Protein AF-A0A9E1K6B4-F1 (afdb_monomer_lite)

Structure (mmCIF, N/CA/C/O backbone):
data_AF-A0A9E1K6B4-F1
#
_entry.id   AF-A0A9E1K6B4-F1
#
loop_
_atom_site.group_PDB
_atom_site.id
_atom_site.type_symbol
_atom_site.label_atom_id
_atom_site.label_alt_id
_atom_site.label_comp_id
_atom_site.label_asym_id
_atom_site.label_entity_id
_atom_site.label_seq_id
_atom_site.pdbx_PDB_ins_code
_atom_site.Cartn_x
_atom_site.Cartn_y
_atom_site.Cartn_z
_atom_site.occupancy
_atom_site.B_iso_or_equiv
_atom_site.auth_seq_id
_atom_site.auth_comp_id
_atom_site.auth_asym_id
_atom_site.auth_atom_id
_atom_site.pdbx_PDB_model_num
ATOM 1 N N . GLU A 1 1 ? -9.731 17.601 19.950 1.00 50.69 1 GLU A N 1
ATOM 2 C CA . GLU A 1 1 ? -8.792 18.720 19.709 1.00 50.69 1 GLU A CA 1
ATOM 3 C C . GLU A 1 1 ? -8.435 19.439 21.002 1.00 50.69 1 GLU A C 1
ATOM 5 O O . GLU A 1 1 ? -7.292 19.319 21.423 1.00 50.69 1 GLU A O 1
ATOM 10 N N . LYS A 1 2 ? -9.408 20.046 21.700 1.00 58.41 2 LYS A N 1
ATOM 11 C CA . LYS A 1 2 ? -9.180 20.772 22.965 1.00 58.41 2 LYS A CA 1
ATOM 12 C C . LYS A 1 2 ? -8.441 19.956 24.040 1.00 58.41 2 LYS A C 1
ATOM 14 O O . LYS A 1 2 ? -7.511 20.473 24.641 1.00 58.41 2 LYS A O 1
ATOM 19 N N . ASP A 1 3 ? -8.760 18.674 24.210 1.00 66.44 3 A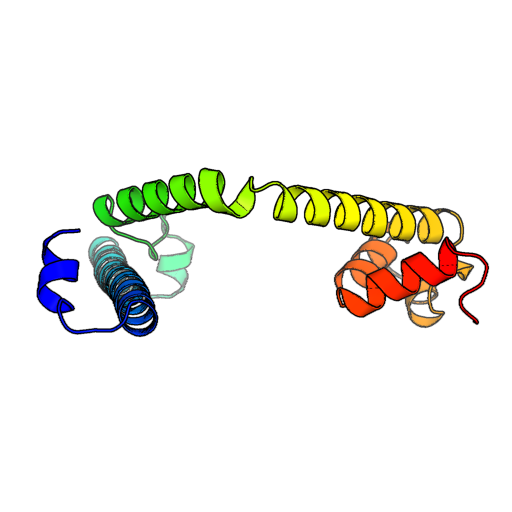SP A N 1
ATOM 20 C CA . ASP A 1 3 ? -8.126 17.849 25.255 1.00 66.44 3 ASP A CA 1
ATOM 21 C C . ASP A 1 3 ? -6.633 17.577 25.017 1.00 66.44 3 ASP A C 1
ATOM 23 O O . ASP A 1 3 ? -5.852 17.539 25.963 1.00 66.44 3 ASP A O 1
ATOM 27 N N . LEU A 1 4 ? -6.209 17.407 23.758 1.00 68.50 4 LEU A N 1
ATOM 28 C CA . LEU A 1 4 ? -4.797 17.173 23.424 1.00 68.50 4 LEU A CA 1
ATOM 29 C C . LEU A 1 4 ? -3.985 18.465 23.504 1.00 68.50 4 LEU A C 1
ATOM 31 O O . LEU A 1 4 ? -2.841 18.445 23.953 1.00 68.50 4 LEU A O 1
ATOM 35 N N . ASP A 1 5 ? -4.592 19.584 23.118 1.00 67.81 5 ASP A N 1
ATOM 36 C CA . ASP A 1 5 ? -3.988 20.905 23.265 1.00 67.81 5 ASP A CA 1
ATOM 37 C C . ASP A 1 5 ? -3.808 21.291 24.731 1.00 67.81 5 ASP A C 1
ATOM 39 O O . ASP A 1 5 ? -2.775 21.855 25.083 1.00 67.81 5 ASP A O 1
ATOM 43 N N . LEU A 1 6 ? -4.761 20.929 25.593 1.00 72.00 6 LEU A N 1
ATOM 44 C CA . LEU A 1 6 ? -4.645 21.102 27.039 1.00 72.00 6 LEU A CA 1
ATOM 45 C C . LEU A 1 6 ? -3.587 20.165 27.636 1.00 72.00 6 LEU A C 1
ATOM 47 O O . LEU A 1 6 ? -2.759 20.606 28.430 1.00 72.00 6 LEU A O 1
ATOM 51 N N . LYS A 1 7 ? -3.558 18.894 27.211 1.00 77.00 7 LYS A N 1
ATOM 52 C CA . LYS A 1 7 ? -2.600 17.885 27.698 1.00 77.00 7 LYS A CA 1
ATOM 53 C C . LYS A 1 7 ? -1.146 18.195 27.322 1.00 77.00 7 LYS A C 1
ATOM 55 O O . LYS A 1 7 ? -0.237 17.818 28.054 1.00 77.00 7 LYS A O 1
ATOM 60 N N . TYR A 1 8 ? -0.921 18.880 26.200 1.00 81.44 8 TYR A N 1
ATOM 61 C CA . TYR A 1 8 ? 0.412 19.181 25.664 1.00 81.44 8 TYR A CA 1
ATOM 62 C C . TYR A 1 8 ? 0.670 20.682 25.483 1.00 81.44 8 TYR A C 1
ATOM 64 O O . TYR A 1 8 ? 1.449 21.077 24.616 1.00 81.44 8 TYR A O 1
ATOM 72 N N . LYS A 1 9 ? 0.028 21.525 26.301 1.00 76.94 9 LYS A N 1
ATOM 73 C CA . LYS A 1 9 ? 0.038 22.990 26.160 1.00 76.94 9 LYS A CA 1
ATOM 74 C C . LYS A 1 9 ? 1.441 23.614 26.167 1.00 76.94 9 LYS A C 1
ATOM 76 O O . LYS A 1 9 ? 1.658 24.606 25.484 1.00 76.94 9 LYS A O 1
ATOM 81 N N . ASN A 1 10 ? 2.382 23.008 26.893 1.00 83.62 10 ASN A N 1
ATOM 82 C CA . ASN A 1 10 ? 3.737 23.536 27.096 1.00 83.62 10 ASN A CA 1
ATOM 83 C C . ASN A 1 10 ? 4.798 22.880 26.194 1.00 83.62 10 ASN A C 1
ATOM 85 O O . ASN A 1 10 ? 5.991 23.067 26.421 1.00 83.62 10 ASN A O 1
ATOM 89 N N . LEU A 1 11 ? 4.397 22.064 25.214 1.00 84.81 11 LEU A N 1
ATOM 90 C CA . LEU A 1 11 ? 5.336 21.435 24.286 1.00 84.81 11 LEU A CA 1
ATOM 91 C C . LEU A 1 11 ? 5.513 22.280 23.026 1.00 84.81 11 LEU A C 1
ATOM 93 O O . LEU A 1 11 ? 4.541 22.788 22.467 1.00 84.81 11 LEU A O 1
ATOM 97 N N . ASP A 1 12 ? 6.750 22.328 22.530 1.00 89.50 12 ASP A N 1
ATOM 98 C CA . ASP A 1 12 ? 7.034 22.798 21.176 1.00 89.50 12 ASP A CA 1
ATOM 99 C C . ASP A 1 12 ? 6.203 22.019 20.136 1.00 89.50 12 ASP A C 1
ATOM 101 O O . ASP A 1 12 ? 5.883 20.835 20.313 1.00 89.50 12 ASP A O 1
ATOM 105 N N . PHE A 1 13 ? 5.881 22.673 19.018 1.00 86.75 13 PHE A N 1
ATOM 106 C CA . PHE A 1 13 ? 5.044 22.135 17.950 1.00 86.75 1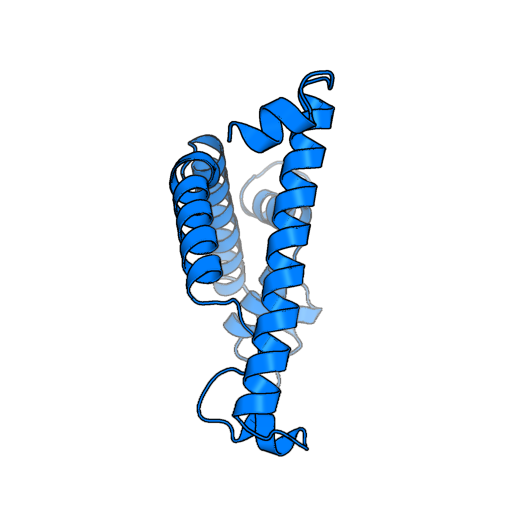3 PHE A CA 1
ATOM 107 C C . PHE A 1 13 ? 5.526 20.768 17.448 1.00 86.75 13 PHE A C 1
ATOM 109 O O . PHE A 1 13 ? 4.709 19.869 17.223 1.00 86.75 13 PHE A O 1
ATOM 116 N N . LYS A 1 14 ? 6.844 20.568 17.309 1.00 90.25 14 LYS A N 1
ATOM 117 C CA . LYS A 1 14 ? 7.403 19.294 16.834 1.00 90.25 14 LYS A CA 1
ATOM 118 C C . LYS A 1 14 ? 7.114 18.161 17.818 1.00 90.25 14 LYS A C 1
ATOM 120 O O . LYS A 1 14 ? 6.651 17.093 17.414 1.00 90.25 14 LYS A O 1
ATOM 125 N N . LEU A 1 15 ? 7.343 18.401 19.108 1.00 89.88 15 LEU A N 1
ATOM 126 C CA . LEU A 1 15 ? 7.061 17.427 20.163 1.00 89.88 15 LEU A CA 1
ATOM 127 C C . LEU A 1 15 ? 5.561 17.165 20.282 1.00 89.88 15 LEU A C 1
ATOM 129 O O . LEU A 1 15 ? 5.146 16.008 20.350 1.00 89.88 15 LEU A O 1
ATOM 133 N N . LYS A 1 16 ? 4.744 18.217 20.214 1.00 89.62 16 LYS A N 1
ATOM 134 C CA . LYS A 1 16 ? 3.284 18.116 20.222 1.00 89.62 16 LYS A CA 1
ATOM 135 C C . LYS A 1 16 ? 2.773 17.247 19.071 1.00 89.62 16 LYS A C 1
ATOM 137 O O . LYS A 1 16 ? 1.981 16.337 19.306 1.00 89.62 16 LYS A O 1
ATOM 142 N N . LYS A 1 17 ? 3.291 17.435 17.851 1.00 90.31 17 LYS A N 1
ATOM 143 C CA . LYS A 1 17 ? 2.987 16.577 16.692 1.00 90.31 17 LYS A CA 1
ATOM 144 C C . LYS A 1 17 ? 3.288 15.107 16.982 1.00 90.31 17 LYS A C 1
ATOM 146 O O . LYS A 1 17 ? 2.440 14.255 16.720 1.00 90.31 17 LYS A O 1
ATOM 151 N N . TYR A 1 18 ? 4.465 14.792 17.525 1.00 92.06 18 TYR A N 1
ATOM 152 C CA . TYR A 1 18 ? 4.811 13.405 17.850 1.00 92.06 18 TYR A CA 1
ATOM 153 C C . TYR A 1 18 ? 3.889 12.804 18.911 1.00 92.06 18 TYR A C 1
ATOM 155 O O . TYR A 1 18 ? 3.475 11.655 18.766 1.00 92.06 18 TYR A O 1
ATOM 163 N N . GLN A 1 19 ? 3.517 13.574 19.936 1.00 91.81 19 GLN A N 1
ATOM 164 C CA . GLN A 1 19 ? 2.581 13.106 20.957 1.00 91.81 19 GLN A CA 1
ATOM 165 C C . GLN A 1 19 ? 1.189 12.827 20.382 1.00 91.81 19 GLN A C 1
ATOM 167 O O . GLN A 1 19 ? 0.594 11.797 20.695 1.00 91.81 19 GLN A O 1
ATOM 172 N N . VAL A 1 20 ? 0.695 13.687 19.487 1.00 91.00 20 VAL A N 1
ATOM 173 C CA . VAL A 1 20 ? -0.585 13.471 18.795 1.00 91.00 20 VAL A CA 1
ATOM 174 C C . VAL A 1 20 ? -0.538 12.200 17.945 1.00 91.00 20 VAL A C 1
ATOM 176 O O . VAL A 1 20 ? -1.424 11.356 18.066 1.00 91.00 20 VAL A O 1
ATOM 179 N N . VAL A 1 21 ? 0.510 12.017 17.134 1.00 92.69 21 VAL A N 1
ATOM 180 C CA . VAL A 1 21 ? 0.675 10.804 16.313 1.00 92.69 21 VAL A CA 1
ATOM 181 C C . VAL A 1 21 ? 0.730 9.555 17.193 1.00 92.69 21 VAL A C 1
ATOM 183 O O . VAL A 1 21 ? 0.034 8.577 16.920 1.00 92.69 21 VAL A O 1
ATOM 186 N N . ARG A 1 22 ? 1.499 9.597 18.287 1.00 93.69 22 ARG A N 1
ATOM 187 C CA . ARG A 1 22 ? 1.603 8.486 19.237 1.00 93.69 22 ARG A CA 1
ATOM 188 C C . ARG A 1 22 ? 0.256 8.154 19.876 1.00 93.69 22 ARG A C 1
ATOM 190 O O . ARG A 1 22 ? -0.081 6.979 19.976 1.00 93.69 22 ARG A O 1
ATOM 197 N N . GLN A 1 23 ? -0.524 9.158 20.277 1.00 92.75 23 GLN A N 1
ATOM 198 C CA . GLN A 1 23 ? -1.851 8.938 20.850 1.00 92.75 23 GLN A CA 1
ATOM 199 C C . GLN A 1 23 ? -2.803 8.295 19.833 1.00 92.75 23 GLN A C 1
ATOM 201 O O . GLN A 1 23 ? -3.469 7.324 20.175 1.00 92.75 23 GLN A O 1
ATOM 206 N N . ILE A 1 24 ? -2.814 8.765 18.581 1.00 94.06 24 ILE A N 1
ATOM 207 C CA . ILE A 1 24 ? -3.639 8.171 17.516 1.00 94.06 24 ILE A CA 1
ATOM 208 C C . ILE A 1 24 ? -3.287 6.690 17.324 1.00 94.06 24 ILE A C 1
ATOM 210 O O . ILE A 1 24 ? -4.179 5.844 17.282 1.00 94.06 24 ILE A O 1
ATOM 214 N N . ILE A 1 25 ? -1.994 6.360 17.248 1.00 96.06 25 ILE A N 1
ATOM 215 C CA . ILE A 1 25 ? -1.530 4.970 17.119 1.00 96.06 25 ILE A CA 1
ATOM 216 C C . ILE A 1 25 ? -1.962 4.139 18.335 1.00 96.06 25 ILE A C 1
ATOM 218 O O . ILE A 1 25 ? -2.495 3.041 18.170 1.00 96.06 25 ILE A O 1
ATOM 222 N N . ASN A 1 26 ? -1.785 4.665 19.550 1.00 96.81 26 ASN A N 1
ATOM 223 C CA . ASN A 1 26 ? -2.182 3.986 20.784 1.00 96.81 26 ASN A CA 1
ATOM 224 C C . ASN A 1 26 ? -3.687 3.693 20.824 1.00 96.81 26 ASN A C 1
ATOM 226 O O . ASN A 1 26 ? -4.082 2.589 21.210 1.00 96.81 26 ASN A O 1
ATOM 230 N N . ASP A 1 27 ? -4.517 4.654 20.420 1.00 95.75 27 ASP A N 1
ATOM 231 C CA . ASP A 1 27 ? -5.972 4.511 20.401 1.00 95.75 27 ASP A CA 1
ATOM 232 C C . ASP A 1 27 ? -6.403 3.460 19.370 1.00 95.75 27 ASP A C 1
ATOM 234 O O . ASP A 1 27 ? -7.208 2.582 19.690 1.00 95.75 27 ASP A O 1
ATOM 238 N N . LEU A 1 28 ? -5.814 3.490 18.166 1.00 97.12 28 LEU A N 1
ATOM 239 C CA . LEU A 1 28 ? -6.057 2.497 17.115 1.00 97.12 28 LEU A CA 1
ATOM 240 C C . LEU A 1 28 ? -5.688 1.083 17.582 1.00 97.12 28 LEU A C 1
ATOM 242 O O . LEU A 1 28 ? -6.512 0.174 17.489 1.00 97.12 28 LEU A O 1
ATOM 246 N N . ILE A 1 29 ? -4.481 0.887 18.122 1.00 97.75 29 ILE A N 1
ATOM 247 C CA . ILE A 1 29 ? -4.012 -0.430 18.585 1.00 97.75 29 ILE A CA 1
ATOM 248 C C . ILE A 1 29 ? -4.871 -0.935 19.750 1.00 97.75 29 ILE A C 1
ATOM 250 O O . ILE A 1 29 ? -5.256 -2.108 19.787 1.00 97.75 29 ILE A O 1
ATOM 254 N N . SER A 1 30 ? -5.198 -0.057 20.700 1.00 97.94 30 SER A N 1
ATOM 255 C CA . SER A 1 30 ? -6.000 -0.418 21.871 1.00 97.94 30 SER A CA 1
ATOM 256 C C . SER A 1 30 ? -7.415 -0.844 21.485 1.00 97.94 30 SER A C 1
ATOM 258 O O . SER A 1 30 ? -7.909 -1.851 22.000 1.00 97.94 30 SER A O 1
ATOM 260 N N . ASP A 1 31 ? -8.064 -0.107 20.581 1.00 98.31 31 ASP A N 1
ATOM 261 C CA . ASP A 1 31 ? -9.389 -0.454 20.063 1.00 98.31 31 ASP A CA 1
ATOM 262 C C . ASP A 1 31 ? -9.359 -1.744 19.239 1.00 98.31 31 ASP A C 1
ATOM 264 O O . ASP A 1 31 ? -10.181 -2.633 19.471 1.00 98.31 31 ASP A O 1
ATOM 268 N N . PHE A 1 32 ? -8.379 -1.886 18.343 1.00 98.19 32 PHE A N 1
ATOM 269 C CA . PHE A 1 32 ? -8.214 -3.075 17.510 1.00 98.19 32 PHE A CA 1
ATOM 270 C C . PHE A 1 32 ? -8.065 -4.338 18.357 1.00 98.19 32 PHE A C 1
ATOM 272 O O . PHE A 1 32 ? -8.769 -5.324 18.133 1.00 98.19 32 PHE A O 1
ATOM 279 N N . ARG A 1 33 ? -7.202 -4.306 19.383 1.00 98.19 33 ARG A N 1
ATOM 280 C CA . ARG A 1 33 ? -7.009 -5.437 20.301 1.00 98.19 33 ARG A CA 1
ATOM 281 C C . ARG A 1 33 ? -8.305 -5.791 21.025 1.00 98.19 33 ARG A C 1
ATOM 283 O O . ARG A 1 33 ? -8.707 -6.953 21.037 1.00 98.19 33 ARG A O 1
ATOM 290 N N . LYS A 1 34 ? -8.966 -4.797 21.629 1.00 98.12 34 LYS A N 1
ATOM 291 C CA . LYS A 1 34 ? -10.212 -5.001 22.387 1.00 98.12 34 LYS A CA 1
ATOM 292 C C . LYS A 1 34 ? -11.320 -5.565 21.499 1.00 98.12 34 LYS A C 1
ATOM 294 O O . LYS A 1 34 ? -11.986 -6.523 21.888 1.00 98.12 34 LYS A O 1
ATOM 299 N N . THR A 1 35 ? -11.496 -5.000 20.310 1.00 98.00 35 THR A N 1
ATOM 300 C CA . THR A 1 35 ? -12.548 -5.412 19.378 1.00 98.00 35 THR A CA 1
ATOM 301 C C . THR A 1 35 ? -12.274 -6.793 18.801 1.00 98.00 35 THR A C 1
ATOM 303 O O . THR A 1 35 ? -13.176 -7.626 18.780 1.00 98.00 35 THR A O 1
ATOM 306 N N . THR A 1 36 ? -11.029 -7.084 18.426 1.00 97.50 36 THR A N 1
ATOM 307 C CA . THR A 1 36 ? -10.642 -8.410 17.927 1.00 97.50 36 THR A CA 1
ATOM 308 C C . THR A 1 36 ? -10.888 -9.491 18.981 1.00 97.50 36 THR A C 1
ATOM 310 O O . THR A 1 36 ? -11.550 -10.486 18.695 1.00 97.50 36 THR A O 1
ATOM 313 N N . LEU A 1 37 ? -10.469 -9.268 20.233 1.00 96.94 37 LEU A N 1
ATOM 314 C CA . LEU A 1 37 ? -10.748 -10.200 21.336 1.00 96.94 37 LEU A CA 1
ATOM 315 C C . LEU A 1 37 ? -12.251 -10.378 21.582 1.00 96.94 37 LEU A C 1
ATOM 317 O O . LEU A 1 37 ? -12.712 -11.495 21.815 1.00 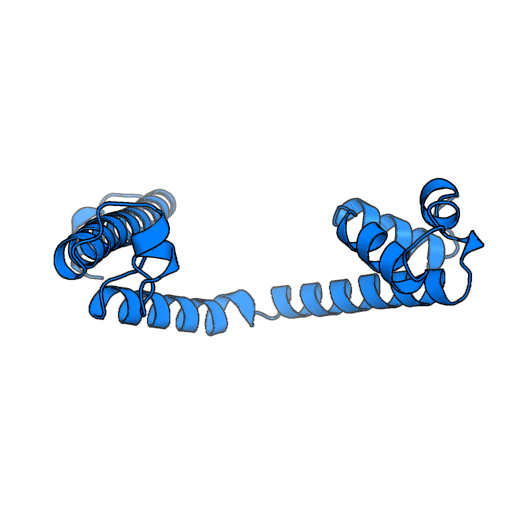96.94 37 LEU A O 1
ATOM 321 N N . LYS A 1 38 ? -13.030 -9.293 21.506 1.00 96.81 38 LYS A N 1
ATOM 322 C CA . LYS A 1 38 ? -14.492 -9.354 21.619 1.00 96.81 38 LYS A CA 1
ATOM 323 C C . LYS A 1 38 ? -15.105 -10.199 20.498 1.00 96.81 38 LYS A C 1
ATOM 325 O O . LYS A 1 38 ? -15.981 -11.012 20.777 1.00 96.81 38 LYS A O 1
ATOM 330 N N . ASN A 1 39 ? -14.644 -10.038 19.259 1.00 96.25 39 ASN A N 1
ATOM 331 C CA . ASN A 1 39 ? -15.144 -10.782 18.103 1.00 96.25 39 ASN A CA 1
ATOM 332 C C . ASN A 1 39 ? -14.849 -12.281 18.203 1.00 96.25 39 ASN A C 1
ATOM 334 O O . ASN A 1 39 ? -15.744 -13.083 17.928 1.00 96.25 39 ASN A O 1
ATOM 338 N N . LEU A 1 40 ? -13.635 -12.638 18.633 1.00 95.88 40 LEU A N 1
ATOM 339 C CA . LEU A 1 40 ? -13.224 -14.026 18.855 1.00 95.88 40 LEU A CA 1
ATOM 340 C C . LEU A 1 40 ? -14.101 -14.693 19.919 1.00 95.88 40 LEU A C 1
ATOM 342 O O . LEU A 1 40 ? -14.681 -15.747 19.667 1.00 95.88 40 LEU A O 1
ATOM 346 N N . LYS A 1 41 ? -14.285 -14.030 21.071 1.00 95.31 41 LYS A N 1
ATOM 347 C CA . LYS A 1 41 ? -15.151 -14.523 22.155 1.00 95.31 41 LYS A CA 1
ATOM 348 C C . LYS A 1 41 ? -16.607 -14.663 21.713 1.00 95.31 41 LYS A C 1
ATOM 350 O O . LYS A 1 41 ? -17.222 -15.696 21.949 1.00 95.31 41 LYS A O 1
ATOM 355 N N . ALA A 1 42 ? -17.155 -13.646 21.048 1.00 94.44 42 ALA A N 1
ATOM 356 C CA . ALA A 1 42 ? -18.543 -13.653 20.587 1.00 94.44 42 ALA A CA 1
ATOM 357 C C . ALA A 1 42 ? -18.815 -14.738 19.533 1.00 94.44 42 ALA A C 1
ATOM 359 O O . ALA A 1 42 ? -19.924 -15.258 19.470 1.00 94.44 42 ALA A O 1
ATOM 360 N N . SER A 1 43 ? -17.811 -15.081 18.722 1.00 94.25 43 SER A N 1
ATOM 361 C CA . SER A 1 43 ? -17.914 -16.129 17.697 1.00 94.25 43 SER A CA 1
ATOM 362 C C . SER A 1 43 ? -17.452 -17.501 18.208 1.00 94.25 43 SER A C 1
ATOM 364 O O . SER A 1 43 ? -17.407 -18.438 17.423 1.00 94.25 43 SER A O 1
ATOM 366 N N . LYS A 1 44 ? -17.131 -17.616 19.509 1.00 94.88 44 LYS A N 1
ATOM 367 C CA . LYS A 1 44 ? -16.688 -18.844 20.192 1.00 94.88 44 LYS A CA 1
ATOM 368 C C . LYS A 1 44 ? -15.529 -19.563 19.487 1.00 94.88 44 LYS A C 1
ATOM 370 O O . LYS A 1 44 ? -15.490 -20.785 19.464 1.00 94.88 44 LYS A O 1
ATOM 375 N N . ILE A 1 45 ? -14.591 -18.797 18.934 1.00 96.25 45 ILE A N 1
ATOM 376 C CA . ILE A 1 45 ? -13.403 -19.330 18.256 1.00 96.25 45 ILE A CA 1
ATOM 377 C C . ILE A 1 45 ? -12.505 -20.037 19.275 1.00 96.25 45 ILE A C 1
ATOM 379 O O . ILE A 1 45 ? -12.115 -19.421 20.270 1.00 96.25 45 ILE A O 1
ATOM 383 N N . GLN A 1 46 ? -12.156 -21.294 19.010 1.00 95.00 46 GLN A N 1
ATOM 384 C CA . GLN A 1 46 ? -11.243 -22.098 19.828 1.00 95.00 46 GLN A CA 1
ATOM 385 C C . GLN A 1 46 ? -10.036 -22.608 19.030 1.00 95.00 46 GLN A C 1
ATOM 387 O O . GLN A 1 46 ? -8.998 -22.897 19.621 1.00 95.00 46 GLN A O 1
ATOM 392 N N . SER A 1 47 ? -10.139 -22.666 17.701 1.00 96.44 47 SER A N 1
ATOM 393 C CA . SER A 1 47 ? -9.084 -23.133 16.803 1.00 96.44 47 SER A CA 1
ATOM 394 C C . SER A 1 47 ? -8.791 -22.144 15.667 1.00 96.44 47 SER A C 1
ATOM 396 O O . SER A 1 47 ? -9.539 -21.196 15.409 1.00 96.44 47 SER A O 1
ATOM 398 N N . VAL A 1 48 ? -7.681 -22.367 14.958 1.00 95.94 48 VAL A N 1
ATOM 399 C CA . VAL A 1 48 ? -7.351 -21.610 13.739 1.00 95.94 48 VAL A CA 1
ATOM 400 C C . VAL A 1 48 ? -8.363 -21.903 12.628 1.00 95.94 48 VAL A C 1
ATOM 402 O O . VAL A 1 48 ? -8.716 -20.999 11.870 1.00 95.94 48 VAL A O 1
ATOM 405 N N . ASP A 1 49 ? -8.872 -23.132 12.551 1.00 96.75 49 ASP A N 1
ATOM 406 C CA . ASP A 1 49 ? -9.869 -23.513 11.550 1.00 96.75 49 ASP A CA 1
ATOM 407 C C . ASP A 1 49 ? -11.201 -22.802 11.782 1.00 96.75 49 ASP A C 1
ATOM 409 O O . ASP A 1 49 ? -11.812 -22.336 10.822 1.00 96.75 49 ASP A O 1
ATOM 413 N N . ASP A 1 50 ? -11.584 -22.559 13.038 1.00 95.94 50 ASP A N 1
ATOM 414 C CA . ASP A 1 50 ? -12.765 -21.746 13.350 1.00 95.94 50 ASP A CA 1
ATOM 415 C C . ASP A 1 50 ? -12.626 -20.319 12.794 1.00 95.94 50 ASP A C 1
ATOM 417 O O . ASP A 1 50 ? -13.600 -19.742 12.309 1.00 95.94 50 ASP A O 1
ATOM 421 N N . VAL A 1 51 ? -11.416 -19.737 12.829 1.00 95.94 51 VAL A N 1
ATOM 422 C CA . VAL A 1 51 ? -11.146 -18.411 12.242 1.00 95.94 51 VAL A CA 1
ATOM 423 C C . VAL A 1 51 ? -11.294 -18.446 10.724 1.00 95.94 51 VAL A C 1
ATOM 425 O O . VAL A 1 51 ? -11.870 -17.517 10.157 1.00 95.94 51 VAL A O 1
ATOM 428 N N . ARG A 1 52 ? -10.788 -19.498 10.066 1.00 95.81 52 ARG A N 1
ATOM 429 C CA . ARG A 1 52 ? -10.881 -19.671 8.606 1.00 95.81 52 ARG A CA 1
ATOM 430 C C . ARG A 1 52 ? -12.327 -19.871 8.151 1.00 95.81 52 ARG A C 1
ATOM 432 O O . ARG A 1 52 ? -12.730 -19.297 7.145 1.00 95.81 52 ARG A O 1
ATOM 439 N N . CYS A 1 53 ? -13.106 -20.631 8.917 1.00 95.12 53 CYS A N 1
ATOM 440 C CA . CYS A 1 53 ? -14.511 -20.930 8.646 1.00 95.12 53 CYS A CA 1
ATOM 441 C C . CYS A 1 53 ? -15.474 -19.811 9.086 1.00 95.12 53 CYS A C 1
ATOM 443 O O . CYS A 1 53 ? -16.675 -19.871 8.804 1.00 95.12 53 CYS A O 1
ATOM 445 N N . ALA A 1 54 ? -14.991 -18.783 9.789 1.00 94.00 54 ALA A N 1
ATOM 446 C CA . ALA A 1 54 ? -15.846 -17.715 10.281 1.00 94.00 54 ALA A CA 1
ATOM 447 C C . ALA A 1 54 ? -16.412 -16.853 9.139 1.00 94.00 54 ALA A C 1
ATOM 449 O O . ALA A 1 54 ? -15.694 -16.341 8.285 1.00 94.00 54 ALA A O 1
ATOM 450 N N . LYS A 1 55 ? -17.718 -16.566 9.200 1.00 92.00 55 LYS A N 1
ATOM 451 C CA . LYS A 1 55 ? -18.428 -15.735 8.202 1.00 92.00 55 LYS A CA 1
ATOM 452 C C . LYS A 1 55 ? -17.990 -14.265 8.165 1.00 92.00 55 LYS A C 1
ATOM 454 O O . LYS A 1 55 ? -18.387 -13.524 7.271 1.00 92.00 55 LYS A O 1
ATOM 459 N N . LYS A 1 56 ? -17.241 -13.802 9.167 1.00 91.69 56 LYS A N 1
ATOM 460 C CA . LYS A 1 56 ? -16.803 -12.407 9.299 1.00 91.69 56 LYS A CA 1
ATOM 461 C C . LYS A 1 56 ? -15.343 -12.359 9.723 1.00 91.69 56 LYS A C 1
ATOM 463 O O . LYS A 1 56 ? -14.872 -13.240 10.435 1.00 91.69 56 LYS A O 1
ATOM 468 N N . ARG A 1 57 ? -14.639 -11.288 9.357 1.00 93.81 57 ARG A N 1
ATOM 469 C CA . ARG A 1 57 ? -13.265 -11.060 9.824 1.00 93.81 57 ARG A CA 1
ATOM 470 C C . ARG A 1 57 ? -13.257 -10.863 11.340 1.00 93.81 57 ARG A C 1
ATOM 472 O O . ARG A 1 57 ? -13.970 -10.006 11.861 1.00 93.81 57 ARG A O 1
ATOM 479 N N . MET A 1 58 ? -12.448 -11.657 12.039 1.00 95.00 58 MET A N 1
ATOM 480 C CA . MET A 1 58 ? -12.293 -11.554 13.496 1.00 95.00 58 MET A CA 1
ATOM 481 C C . MET A 1 58 ? -11.490 -10.312 13.887 1.00 95.00 58 MET A C 1
ATOM 483 O O . MET A 1 58 ? -11.857 -9.602 14.824 1.00 95.00 58 MET A O 1
ATOM 487 N N . ALA A 1 59 ? -10.424 -10.037 13.134 1.00 96.31 59 ALA A N 1
ATOM 488 C CA . ALA A 1 59 ? -9.544 -8.899 13.332 1.00 96.31 59 ALA A CA 1
ATOM 489 C C . ALA A 1 59 ? -10.152 -7.618 12.751 1.00 96.31 59 ALA A C 1
ATOM 491 O O . ALA A 1 59 ? -10.492 -7.559 11.567 1.00 96.31 59 ALA A O 1
ATOM 492 N N . GLY A 1 60 ? -10.273 -6.581 13.577 1.00 95.38 60 GLY A N 1
ATOM 493 C CA . GLY A 1 60 ? -10.820 -5.309 13.125 1.00 95.38 60 GLY A CA 1
ATOM 494 C C . GLY A 1 60 ? -11.004 -4.276 14.226 1.00 95.38 60 GLY A C 1
ATOM 495 O O . GLY A 1 60 ? -10.863 -4.559 15.414 1.00 95.38 60 GLY A O 1
ATOM 496 N N . PHE A 1 61 ? -11.334 -3.064 13.791 1.00 97.56 61 PHE A N 1
ATOM 497 C CA . PHE A 1 61 ? -11.716 -1.953 14.655 1.00 97.56 61 PHE A CA 1
ATOM 498 C C . PHE A 1 61 ? -13.179 -2.052 15.079 1.00 97.56 61 PHE A C 1
ATOM 500 O O . PHE A 1 61 ? -14.003 -2.664 14.392 1.00 97.56 61 PHE A O 1
ATOM 507 N N . SER A 1 62 ? -13.523 -1.379 16.174 1.00 97.25 62 SER A N 1
ATOM 508 C CA . SER A 1 62 ? -14.919 -1.110 16.509 1.00 97.25 62 SER A CA 1
ATOM 509 C C . SER A 1 62 ? -15.579 -0.265 15.417 1.00 97.25 62 SER A C 1
ATOM 511 O O . SER A 1 62 ? -14.908 0.430 14.650 1.00 97.25 62 SER A O 1
ATOM 513 N N . ALA A 1 63 ? -16.913 -0.274 15.352 1.00 96.62 63 ALA A N 1
ATOM 514 C CA . ALA A 1 63 ? -17.644 0.546 14.384 1.00 96.62 63 ALA A CA 1
ATOM 515 C C . ALA A 1 63 ? -17.283 2.040 14.510 1.00 96.62 63 ALA A C 1
ATOM 517 O O . ALA A 1 63 ? -17.060 2.720 13.507 1.00 96.62 63 ALA A O 1
ATOM 518 N N . LEU A 1 64 ? -17.142 2.528 15.748 1.00 96.81 64 LEU A N 1
ATOM 519 C CA . LEU A 1 64 ? -16.752 3.907 16.030 1.00 96.81 64 LEU A CA 1
ATOM 520 C C . LEU A 1 64 ? -15.327 4.208 15.550 1.00 96.81 64 LEU A C 1
ATOM 522 O O . LEU A 1 64 ? -15.106 5.218 14.882 1.00 96.81 64 LEU A O 1
ATOM 526 N N . MET A 1 65 ? -14.361 3.348 15.877 1.00 97.38 65 MET A N 1
ATOM 527 C CA . MET A 1 65 ? -12.971 3.569 15.485 1.00 97.38 65 MET A CA 1
ATOM 528 C C . MET A 1 65 ? -12.775 3.417 13.973 1.00 97.38 65 MET A C 1
ATOM 530 O O . MET A 1 65 ? -12.048 4.199 13.367 1.00 97.38 65 MET A O 1
ATOM 534 N N . SER A 1 66 ? -13.485 2.482 13.338 1.00 96.88 66 SER A N 1
ATOM 535 C CA . SER A 1 66 ? -13.512 2.336 11.880 1.00 96.88 66 SER A CA 1
ATOM 536 C C . SER A 1 66 ? -14.003 3.617 11.196 1.00 96.88 66 SER A C 1
ATOM 538 O O . SER A 1 66 ? -13.357 4.105 10.267 1.00 96.88 66 SER A O 1
ATOM 540 N N . LYS A 1 67 ? -15.080 4.231 11.714 1.00 97.56 67 LYS A N 1
ATOM 541 C CA . LYS A 1 67 ? -15.579 5.529 11.233 1.00 97.56 67 LYS A CA 1
ATOM 542 C C . LYS A 1 67 ? -14.525 6.634 11.376 1.00 97.56 67 LYS A C 1
ATOM 544 O O . LYS A 1 67 ? -14.203 7.284 10.384 1.00 97.56 67 LYS A O 1
ATOM 549 N N . LYS A 1 68 ? -13.936 6.798 12.568 1.00 96.31 68 LYS A N 1
ATOM 550 C CA . LYS A 1 68 ? -12.891 7.811 12.824 1.00 96.31 68 LYS A CA 1
ATOM 551 C C . LYS A 1 68 ? -11.658 7.622 11.933 1.00 96.31 68 LYS A C 1
ATOM 553 O O . LY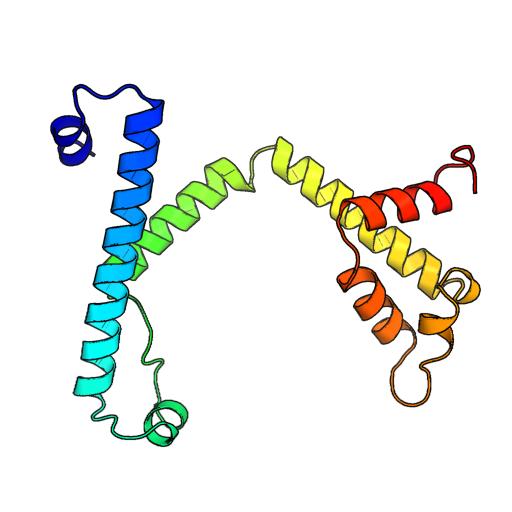S A 1 68 ? -11.151 8.581 11.360 1.00 96.31 68 LYS A O 1
ATOM 558 N N . ASN A 1 69 ? -11.192 6.383 11.771 1.00 96.19 69 ASN A N 1
ATOM 559 C CA . ASN A 1 69 ? -10.070 6.060 10.891 1.00 96.19 69 ASN A CA 1
ATOM 560 C C . ASN A 1 69 ? -10.409 6.351 9.417 1.00 96.19 69 ASN A C 1
ATOM 562 O O . ASN A 1 69 ? -9.572 6.851 8.669 1.00 96.19 69 ASN A O 1
ATOM 566 N N . GLY A 1 70 ? -11.650 6.088 8.999 1.00 96.81 70 GLY A N 1
ATOM 567 C CA . GLY A 1 70 ? -12.151 6.458 7.676 1.00 96.81 70 GLY A CA 1
ATOM 568 C C . GLY A 1 70 ? -12.141 7.971 7.436 1.00 96.81 70 GLY A C 1
ATOM 569 O O . GLY A 1 70 ? -11.691 8.418 6.384 1.00 96.81 70 GLY A O 1
ATOM 570 N N . GLU A 1 71 ? -12.583 8.767 8.410 1.00 96.69 71 GLU A N 1
ATOM 571 C CA . GLU A 1 71 ? -12.529 10.236 8.354 1.00 96.69 71 GLU A CA 1
ATOM 572 C C . GLU A 1 71 ? -11.085 10.751 8.264 1.00 96.69 71 GLU A C 1
ATOM 574 O O . GLU A 1 71 ? -10.784 11.584 7.405 1.00 96.69 71 GLU A O 1
ATOM 579 N N . LEU A 1 72 ? -10.166 10.191 9.059 1.00 95.25 72 LEU A N 1
ATOM 580 C CA . LEU A 1 72 ? -8.740 10.520 8.985 1.00 95.25 72 LEU A CA 1
ATOM 581 C C . LEU A 1 72 ? -8.152 10.196 7.604 1.00 95.25 72 LEU A C 1
ATOM 583 O O . LEU A 1 72 ? -7.456 11.024 7.018 1.00 95.25 72 LEU A O 1
ATOM 587 N N . LYS A 1 73 ? -8.462 9.021 7.043 1.00 95.75 73 LYS A N 1
ATOM 588 C CA . LYS A 1 73 ? -8.028 8.651 5.687 1.00 95.75 73 LYS A CA 1
ATOM 589 C C . LYS A 1 73 ? -8.564 9.616 4.634 1.00 95.75 73 LYS A C 1
ATOM 591 O O . LYS A 1 73 ? -7.800 10.028 3.768 1.00 95.75 73 LYS A O 1
ATOM 596 N N . LYS A 1 74 ? -9.837 10.020 4.719 1.00 96.69 74 LYS A N 1
ATOM 597 C CA . LYS A 1 74 ? -10.423 11.025 3.811 1.00 96.69 74 LYS A CA 1
ATOM 598 C C . LYS A 1 74 ? -9.687 12.361 3.910 1.00 96.69 74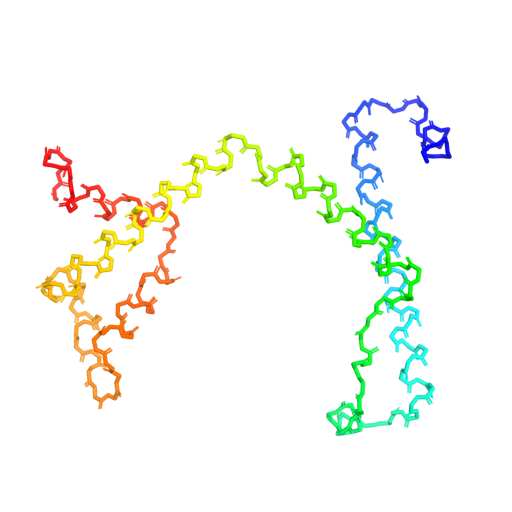 LYS A C 1
ATOM 600 O O . LYS A 1 74 ? -9.346 12.949 2.884 1.00 96.69 74 LYS A O 1
ATOM 605 N N . PHE A 1 75 ? -9.395 12.810 5.129 1.00 95.25 75 PHE A N 1
ATOM 606 C CA . PHE A 1 75 ? -8.616 14.023 5.364 1.00 95.25 75 PHE A CA 1
ATOM 607 C C . PHE A 1 75 ? -7.211 13.931 4.750 1.00 95.25 75 PHE A C 1
ATOM 609 O O . PHE A 1 75 ? -6.799 14.843 4.032 1.00 95.25 75 PHE A O 1
ATOM 616 N N . LEU A 1 76 ? -6.490 12.828 4.973 1.00 95.31 76 LEU A N 1
ATOM 617 C CA . LEU A 1 76 ? -5.156 12.613 4.401 1.00 95.31 76 LEU A CA 1
ATOM 618 C C . LEU A 1 76 ? -5.203 12.507 2.874 1.00 95.31 76 LEU A C 1
ATOM 620 O O . LEU A 1 76 ? -4.350 13.064 2.192 1.00 95.31 76 LEU A O 1
ATOM 624 N N . HIS A 1 77 ? -6.212 11.847 2.313 1.00 93.25 77 HIS A N 1
ATOM 625 C CA . HIS A 1 77 ? -6.364 11.746 0.865 1.00 93.25 77 HIS A CA 1
ATOM 626 C C . HIS A 1 77 ? -6.532 13.123 0.216 1.00 93.25 77 HIS A C 1
ATOM 628 O O . HIS A 1 77 ? -5.826 13.450 -0.736 1.00 93.25 77 HIS A O 1
ATOM 634 N N . LYS A 1 78 ? -7.386 13.973 0.798 1.00 93.25 78 LYS A N 1
ATOM 635 C CA . LYS A 1 78 ? -7.602 15.342 0.322 1.00 93.25 78 LYS A CA 1
ATOM 636 C C . LYS A 1 78 ? -6.355 16.222 0.457 1.00 93.25 78 LYS A C 1
ATOM 638 O O . LYS A 1 78 ? -6.028 16.938 -0.481 1.00 93.25 78 LYS A O 1
ATOM 643 N N . ASN A 1 79 ? -5.684 16.189 1.608 1.00 92.44 79 ASN A N 1
ATOM 644 C CA . ASN A 1 79 ? -4.675 17.199 1.951 1.00 92.44 79 ASN A CA 1
ATOM 645 C C . ASN A 1 79 ? -3.221 16.752 1.730 1.00 92.44 79 ASN A C 1
ATOM 647 O O . ASN A 1 79 ? -2.343 17.601 1.602 1.00 92.44 79 ASN A O 1
ATOM 651 N N . LEU A 1 80 ? -2.951 15.445 1.689 1.00 92.00 80 LEU A N 1
ATOM 652 C CA . LEU A 1 80 ? -1.606 14.890 1.515 1.00 92.00 80 LEU A CA 1
ATOM 653 C C . LEU A 1 80 ? -1.447 14.223 0.146 1.00 92.00 80 LEU A C 1
ATOM 655 O O . LEU A 1 80 ? -0.605 14.647 -0.640 1.00 92.00 80 LEU A O 1
ATOM 659 N N . TYR A 1 81 ? -2.261 13.211 -0.162 1.00 90.38 81 TYR A N 1
ATOM 660 C CA . TYR A 1 81 ? -2.080 12.409 -1.381 1.00 90.38 81 TYR A CA 1
ATOM 661 C C . TYR A 1 81 ? -2.442 13.169 -2.665 1.00 90.38 81 TYR A C 1
ATOM 663 O O . TYR A 1 81 ? -1.760 13.029 -3.674 1.00 90.38 81 TYR A O 1
ATOM 671 N N . ASN A 1 82 ? -3.451 14.042 -2.619 1.00 88.88 82 ASN A N 1
ATOM 672 C CA . ASN A 1 82 ? -3.818 14.901 -3.753 1.00 88.88 82 ASN A CA 1
ATOM 673 C C . ASN A 1 82 ? -3.014 16.207 -3.829 1.00 88.88 82 ASN A C 1
ATOM 675 O O . ASN A 1 82 ? -3.306 17.082 -4.643 1.00 88.88 82 ASN A O 1
ATOM 679 N N . HIS A 1 83 ? -1.977 16.357 -3.004 1.00 94.81 83 HIS A N 1
ATOM 680 C CA . HIS A 1 83 ? -1.107 17.518 -3.081 1.00 94.81 83 HIS A CA 1
ATOM 681 C C . HIS A 1 83 ? -0.299 17.503 -4.389 1.00 94.81 83 HIS A C 1
ATOM 683 O O . HIS A 1 83 ? 0.269 16.479 -4.773 1.00 94.81 83 HIS A O 1
ATOM 689 N N . ARG A 1 84 ? -0.160 18.665 -5.047 1.00 93.12 84 ARG A N 1
ATOM 690 C CA . ARG A 1 84 ? 0.508 18.818 -6.359 1.00 93.12 84 ARG A CA 1
ATOM 691 C C . ARG A 1 84 ? 1.866 18.112 -6.446 1.00 93.12 84 ARG A C 1
ATOM 693 O O . ARG A 1 84 ? 2.185 17.521 -7.471 1.00 93.12 84 ARG A O 1
ATOM 700 N N . LYS A 1 85 ? 2.680 18.179 -5.385 1.00 92.88 85 LYS A N 1
ATOM 701 C CA . LYS A 1 85 ? 3.994 17.507 -5.345 1.00 92.88 85 LYS A CA 1
ATOM 702 C C . LYS A 1 85 ? 3.871 15.981 -5.444 1.00 92.88 85 LYS A C 1
ATOM 704 O O . LYS A 1 85 ? 4.629 15.385 -6.196 1.00 92.88 85 LYS A O 1
ATOM 709 N N . VAL A 1 86 ? 2.911 15.378 -4.742 1.00 94.31 86 VAL A N 1
ATOM 710 C CA . VAL A 1 86 ? 2.671 13.926 -4.769 1.00 94.31 86 VAL A CA 1
ATOM 711 C C . VAL A 1 86 ? 2.165 13.506 -6.145 1.00 94.31 86 VAL A C 1
ATOM 713 O O . VAL A 1 86 ? 2.749 12.613 -6.745 1.00 94.31 86 VAL A O 1
ATOM 716 N N . LYS A 1 87 ? 1.195 14.236 -6.709 1.00 94.19 87 LYS A N 1
ATOM 717 C CA . LYS A 1 87 ? 0.683 13.974 -8.064 1.00 94.19 87 LYS A CA 1
ATOM 718 C C . LYS A 1 87 ? 1.754 14.036 -9.152 1.00 94.19 87 LYS A C 1
ATOM 720 O O . LYS A 1 87 ? 1.763 13.211 -10.056 1.00 94.19 87 LYS A O 1
ATOM 725 N N . ARG A 1 88 ? 2.699 14.977 -9.056 1.00 95.50 88 ARG A N 1
ATOM 726 C CA . ARG A 1 88 ? 3.834 15.035 -9.994 1.00 95.50 88 ARG A CA 1
ATOM 727 C C . ARG A 1 88 ? 4.784 13.847 -9.853 1.00 95.50 88 ARG A C 1
ATOM 729 O O . ARG A 1 88 ? 5.371 13.459 -10.854 1.00 95.50 88 ARG A O 1
ATOM 736 N N . MET A 1 89 ? 4.985 13.322 -8.643 1.00 94.38 89 MET A N 1
ATOM 737 C CA . MET A 1 89 ? 5.802 12.119 -8.450 1.00 94.38 89 MET A CA 1
ATOM 738 C C . MET A 1 89 ? 5.082 10.881 -8.978 1.00 94.38 89 MET A C 1
ATOM 740 O O . MET A 1 89 ? 5.687 10.143 -9.738 1.00 94.38 89 MET A O 1
ATOM 744 N N . GLU A 1 90 ? 3.793 10.724 -8.666 1.00 94.25 90 GLU A N 1
ATOM 745 C CA . GLU A 1 90 ? 2.943 9.634 -9.170 1.00 94.25 90 GLU A CA 1
ATOM 746 C C . GLU A 1 90 ? 2.994 9.549 -10.702 1.00 94.25 90 GLU A C 1
ATOM 748 O O . GLU A 1 90 ? 3.340 8.505 -11.243 1.00 94.25 90 GLU A O 1
ATOM 753 N N . PHE A 1 91 ? 2.793 10.677 -11.392 1.00 96.38 91 PHE A N 1
ATOM 754 C CA . PHE A 1 91 ? 2.881 10.741 -12.854 1.00 96.38 91 PHE A CA 1
ATOM 755 C C . PHE A 1 91 ? 4.261 10.328 -13.395 1.00 96.38 91 PHE A C 1
ATOM 757 O O . PHE A 1 91 ? 4.362 9.584 -14.365 1.00 96.38 91 PHE A O 1
ATOM 764 N N . LYS A 1 92 ? 5.353 10.786 -12.765 1.00 94.38 92 LYS A N 1
ATOM 765 C CA . LYS A 1 92 ? 6.715 10.403 -13.178 1.00 94.38 92 LYS A CA 1
ATOM 766 C C . LYS A 1 92 ? 6.987 8.916 -12.958 1.00 94.38 92 LYS A C 1
ATOM 768 O O . LYS A 1 92 ? 7.649 8.302 -13.788 1.00 94.38 92 LYS A O 1
ATOM 773 N N . SER A 1 93 ? 6.502 8.355 -11.853 1.00 95.62 93 SER A N 1
ATOM 774 C CA . SER A 1 93 ? 6.618 6.927 -11.562 1.00 95.62 93 SER A CA 1
ATOM 775 C C . SER A 1 93 ? 5.852 6.095 -12.588 1.00 95.62 93 SER A C 1
ATOM 777 O O . SER A 1 93 ? 6.401 5.125 -13.095 1.00 95.62 93 SER A O 1
ATOM 779 N N . GLU A 1 94 ? 4.637 6.506 -12.955 1.00 96.81 94 GLU A N 1
ATOM 780 C CA . GLU A 1 94 ? 3.846 5.847 -14.000 1.00 96.81 94 GLU A CA 1
ATOM 781 C C . GLU A 1 94 ? 4.564 5.866 -15.356 1.00 96.81 94 GLU A C 1
ATOM 783 O O . GLU A 1 94 ? 4.685 4.822 -15.995 1.00 96.81 94 GLU A O 1
ATOM 788 N N . MET A 1 95 ? 5.120 7.015 -15.759 1.00 96.25 95 MET A N 1
ATOM 789 C CA . MET A 1 95 ? 5.933 7.111 -16.978 1.00 96.25 95 MET A CA 1
ATOM 790 C C . MET A 1 95 ? 7.147 6.177 -16.938 1.00 96.25 95 MET A C 1
ATOM 792 O O . MET A 1 95 ? 7.407 5.473 -17.911 1.00 96.25 95 MET A O 1
ATOM 796 N N . CYS A 1 96 ? 7.868 6.158 -15.813 1.00 96.75 96 CYS A N 1
ATOM 797 C CA . CYS A 1 96 ? 9.048 5.319 -15.619 1.00 96.75 96 CYS A CA 1
ATOM 798 C C . CYS A 1 96 ? 8.708 3.831 -15.784 1.00 96.75 96 CYS A C 1
ATOM 800 O O . CYS A 1 96 ? 9.278 3.149 -16.633 1.00 96.75 96 CYS A O 1
ATOM 802 N N . LEU A 1 97 ? 7.721 3.346 -15.026 1.00 97.62 97 LEU A N 1
ATOM 803 C CA . LEU A 1 97 ? 7.299 1.945 -15.056 1.00 97.62 97 LEU A CA 1
ATOM 804 C C . LEU A 1 97 ? 6.759 1.541 -16.433 1.00 97.62 97 LEU A C 1
ATOM 806 O O . LEU A 1 97 ? 7.091 0.468 -16.928 1.00 97.62 97 LEU A O 1
ATOM 810 N N . THR A 1 98 ? 5.975 2.416 -17.069 1.00 97.38 98 THR A N 1
ATOM 811 C CA . THR A 1 98 ? 5.422 2.166 -18.406 1.00 97.38 98 THR A CA 1
ATOM 812 C C . THR A 1 98 ? 6.525 2.068 -19.455 1.00 97.38 98 THR A C 1
ATOM 814 O O . THR A 1 98 ? 6.506 1.155 -20.275 1.00 97.38 98 THR A O 1
ATOM 817 N N . GLY A 1 99 ? 7.509 2.972 -19.430 1.00 96.62 99 GLY A N 1
ATOM 818 C CA . GLY A 1 99 ? 8.624 2.911 -20.374 1.00 96.62 99 GLY A CA 1
ATOM 819 C C . GLY A 1 99 ? 9.502 1.683 -20.159 1.00 96.62 99 GLY A C 1
ATOM 820 O O . GLY A 1 99 ? 9.801 0.999 -21.129 1.00 96.62 99 GLY A O 1
ATOM 821 N N . LEU A 1 100 ? 9.836 1.339 -18.909 1.00 96.69 100 LEU A N 1
ATOM 822 C CA . LEU A 1 100 ? 10.577 0.108 -18.605 1.00 96.69 100 LEU A CA 1
ATOM 823 C C . LEU A 1 100 ? 9.848 -1.132 -19.134 1.00 96.69 100 LEU A C 1
ATOM 825 O O . LEU A 1 100 ? 10.429 -1.935 -19.860 1.00 96.69 100 LEU A O 1
ATOM 829 N N . PHE A 1 101 ? 8.556 -1.263 -18.824 1.00 97.12 101 PHE A N 1
ATOM 830 C CA . PHE A 1 101 ? 7.752 -2.397 -19.274 1.00 97.12 101 PHE A CA 1
ATOM 831 C C . PHE A 1 101 ? 7.689 -2.485 -20.804 1.00 97.12 101 PHE A C 1
ATOM 833 O O . PHE A 1 101 ? 7.886 -3.560 -21.375 1.00 97.12 101 PHE A O 1
ATOM 840 N N . ASN A 1 102 ? 7.462 -1.355 -21.478 1.00 96.81 102 ASN A N 1
ATOM 841 C CA . ASN A 1 102 ? 7.383 -1.302 -22.935 1.00 96.81 102 ASN A CA 1
ATOM 842 C C . ASN A 1 102 ? 8.730 -1.609 -23.597 1.00 96.81 102 ASN A C 1
ATOM 844 O O . ASN A 1 102 ? 8.750 -2.336 -24.589 1.00 96.81 102 ASN A O 1
ATOM 848 N N . ALA A 1 103 ? 9.841 -1.097 -23.060 1.00 95.62 103 ALA A N 1
ATOM 849 C CA . ALA A 1 103 ? 11.180 -1.361 -23.578 1.00 95.62 103 ALA A CA 1
ATOM 850 C C . ALA A 1 103 ? 11.511 -2.857 -23.506 1.00 95.62 103 ALA A C 1
ATOM 852 O O . ALA A 1 103 ? 11.810 -3.464 -24.533 1.00 95.62 103 ALA A O 1
ATOM 853 N N . PHE A 1 104 ? 11.353 -3.470 -22.329 1.00 94.94 104 PHE A N 1
ATOM 854 C CA . PHE A 1 104 ? 11.637 -4.894 -22.132 1.00 94.94 104 PHE A CA 1
ATOM 855 C C . PHE A 1 104 ? 10.696 -5.813 -22.916 1.00 94.94 104 PHE A C 1
ATOM 857 O O . PHE A 1 104 ? 11.112 -6.868 -23.385 1.00 94.94 104 PHE A O 1
ATOM 864 N N . THR A 1 105 ? 9.433 -5.416 -23.095 1.00 94.12 105 THR A N 1
ATOM 865 C CA . THR A 1 105 ? 8.484 -6.191 -23.912 1.00 94.12 105 THR A CA 1
ATOM 866 C C . THR A 1 105 ? 8.805 -6.078 -25.402 1.00 94.12 105 THR A C 1
ATOM 868 O O . THR A 1 105 ? 8.625 -7.043 -26.139 1.00 94.12 105 THR A O 1
ATOM 871 N N . SER A 1 106 ? 9.280 -4.913 -25.855 1.00 94.75 106 SER A N 1
ATOM 872 C CA . SER A 1 106 ? 9.646 -4.689 -27.261 1.00 94.75 106 SER A CA 1
ATOM 873 C C . SER A 1 106 ? 10.963 -5.370 -27.632 1.00 94.75 106 SER A C 1
ATOM 875 O O . SER A 1 106 ? 11.135 -5.778 -28.777 1.00 94.75 106 SER A O 1
ATOM 877 N N . ASN A 1 107 ? 11.893 -5.483 -26.681 1.00 92.25 107 ASN A N 1
ATOM 878 C CA . ASN A 1 107 ? 13.168 -6.157 -26.873 1.00 92.25 107 ASN A CA 1
ATOM 879 C C . ASN A 1 107 ? 13.618 -6.844 -25.572 1.00 92.25 107 ASN A C 1
ATOM 881 O O . ASN A 1 107 ? 14.107 -6.183 -24.653 1.00 92.25 107 ASN A O 1
ATOM 885 N N . SER A 1 108 ? 13.483 -8.174 -25.514 1.00 87.88 108 SER A N 1
ATOM 886 C CA . SER A 1 108 ? 13.856 -8.970 -24.335 1.00 87.88 108 SER A CA 1
ATOM 887 C C . SER A 1 108 ? 15.352 -8.940 -24.038 1.00 87.88 108 SER A C 1
ATOM 889 O O . SER A 1 108 ? 15.717 -9.072 -22.877 1.00 87.88 108 SER A O 1
ATOM 891 N N . ALA A 1 109 ? 16.201 -8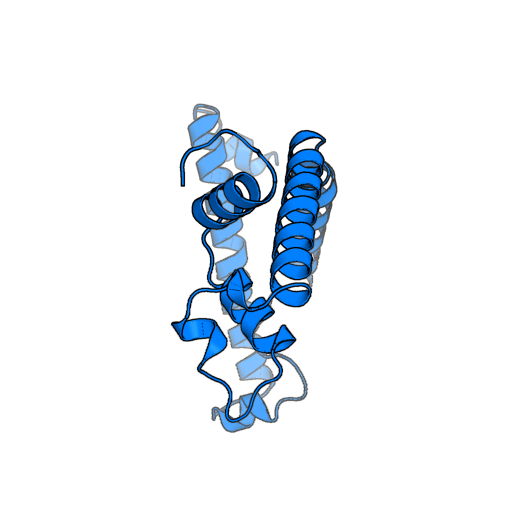.679 -25.038 1.00 89.25 109 ALA A N 1
ATOM 892 C CA . ALA A 1 109 ? 17.652 -8.605 -24.864 1.00 89.25 109 ALA A CA 1
ATOM 893 C C . ALA A 1 109 ? 18.104 -7.402 -24.013 1.00 89.25 109 ALA A C 1
ATOM 895 O O . ALA A 1 109 ? 19.273 -7.300 -23.656 1.00 89.25 109 ALA A O 1
ATOM 896 N N . LEU A 1 110 ? 17.192 -6.470 -23.703 1.00 90.25 110 LEU A N 1
ATOM 897 C CA . LEU A 1 110 ? 17.435 -5.380 -22.754 1.00 90.25 110 LEU A CA 1
ATOM 898 C C . LEU A 1 110 ? 17.308 -5.836 -21.291 1.00 90.25 110 LEU A C 1
ATOM 900 O O . LEU A 1 110 ? 17.703 -5.102 -20.388 1.00 90.25 110 LEU A O 1
ATOM 904 N N . LEU A 1 111 ? 16.719 -7.008 -21.037 1.00 89.94 111 LEU A N 1
ATOM 905 C CA . LEU A 1 111 ? 16.647 -7.584 -19.699 1.00 89.94 111 LEU A CA 1
ATOM 906 C C . LEU A 1 111 ? 17.996 -8.198 -19.309 1.00 89.94 111 LEU A C 1
ATOM 908 O O . LEU A 1 111 ? 18.741 -8.668 -20.169 1.00 89.94 111 LEU A O 1
ATOM 912 N N . PRO A 1 112 ? 18.294 -8.295 -18.003 1.00 87.38 112 PRO A N 1
ATOM 913 C CA . PRO A 1 112 ? 19.374 -9.149 -17.542 1.00 87.38 112 PRO A CA 1
ATOM 914 C C . PRO A 1 112 ? 19.166 -10.596 -17.999 1.00 87.38 112 PRO A C 1
ATOM 916 O O . PRO A 1 112 ? 18.056 -11.130 -17.940 1.00 87.38 112 PRO A O 1
ATOM 919 N N . GLU A 1 113 ? 20.262 -11.255 -18.362 1.00 82.94 113 GLU A N 1
ATOM 920 C CA . GLU A 1 113 ? 20.280 -12.628 -18.883 1.00 82.94 113 GLU A CA 1
ATOM 921 C C . GLU A 1 113 ? 19.599 -13.639 -17.937 1.00 82.94 113 GLU A C 1
ATOM 923 O O . GLU A 1 113 ? 18.980 -14.603 -18.385 1.00 82.94 113 GLU A O 1
ATOM 928 N N . THR A 1 114 ? 19.651 -13.395 -16.623 1.00 81.38 114 THR A N 1
ATOM 929 C CA . THR A 1 114 ? 18.963 -14.206 -15.605 1.00 81.38 114 THR A CA 1
ATOM 930 C C . THR A 1 114 ? 17.440 -14.147 -15.732 1.00 81.38 114 THR A C 1
ATOM 932 O O . THR A 1 114 ? 16.774 -15.159 -15.573 1.00 81.38 114 THR A O 1
ATOM 935 N N . VAL A 1 115 ? 16.881 -12.984 -16.071 1.00 80.31 115 VAL A N 1
ATOM 936 C CA . VAL A 1 115 ? 15.429 -12.775 -16.217 1.00 80.31 115 VAL A CA 1
ATOM 937 C C . VAL A 1 115 ? 14.932 -13.292 -17.569 1.00 80.31 115 VAL A C 1
ATOM 939 O O . VAL A 1 115 ? 13.805 -13.783 -17.691 1.00 80.31 115 VAL A O 1
ATOM 942 N N . GLU A 1 116 ? 15.773 -13.202 -18.601 1.00 75.00 116 GLU A N 1
ATOM 943 C CA . GLU A 1 116 ? 15.451 -13.714 -19.931 1.00 75.00 116 GLU A CA 1
ATOM 944 C C . GLU A 1 116 ? 15.344 -15.251 -19.938 1.00 75.00 116 GLU A C 1
ATOM 946 O O . GLU A 1 116 ? 14.392 -15.787 -20.518 1.00 75.00 116 GLU A O 1
ATOM 951 N N . ARG A 1 117 ? 16.262 -15.942 -19.237 1.00 68.81 117 ARG A N 1
ATOM 952 C CA . ARG A 1 117 ? 16.441 -17.408 -19.262 1.00 68.81 117 ARG A CA 1
ATOM 953 C C . ARG A 1 117 ? 15.533 -18.238 -18.349 1.00 68.81 117 ARG A C 1
ATOM 955 O O . ARG A 1 117 ? 15.450 -19.442 -18.576 1.00 68.81 117 ARG A O 1
ATOM 962 N N . ASP A 1 118 ? 14.833 -17.651 -17.380 1.00 64.94 118 ASP A N 1
ATOM 963 C CA . ASP A 1 118 ? 13.975 -18.367 -16.405 1.00 64.94 118 ASP A CA 1
ATOM 964 C C . ASP A 1 118 ? 12.648 -18.920 -17.010 1.00 64.94 118 ASP A C 1
ATOM 966 O O . ASP A 1 118 ? 11.572 -18.856 -16.419 1.00 64.94 118 ASP A O 1
ATOM 970 N N . GLY A 1 119 ? 12.685 -19.426 -18.247 1.00 60.59 119 GLY A N 1
ATOM 971 C CA . GLY A 1 119 ? 11.542 -19.496 -19.160 1.00 60.59 119 GLY A CA 1
ATOM 972 C C . GLY A 1 119 ? 10.718 -20.783 -19.240 1.00 60.59 119 GLY A C 1
ATOM 973 O O . GLY A 1 119 ? 9.980 -20.905 -20.213 1.00 60.59 119 GLY A O 1
ATOM 974 N N . ASP A 1 120 ? 10.783 -21.718 -18.288 1.00 60.47 120 ASP A N 1
ATOM 975 C CA . ASP A 1 120 ? 10.062 -22.999 -18.450 1.00 60.47 120 ASP A CA 1
ATOM 976 C C . ASP A 1 120 ? 8.548 -22.937 -18.132 1.00 60.47 120 ASP A C 1
ATOM 978 O O . ASP A 1 120 ? 7.805 -23.792 -18.611 1.00 60.47 120 ASP A O 1
ATOM 982 N N . TYR A 1 121 ? 8.052 -21.938 -17.378 1.00 63.06 121 TYR A N 1
ATOM 983 C CA . TYR A 1 121 ? 6.638 -21.914 -16.935 1.00 63.06 121 TYR A CA 1
ATOM 984 C C . TYR A 1 121 ? 5.898 -20.565 -17.032 1.00 63.06 121 TYR A C 1
ATOM 986 O O . TYR A 1 121 ? 4.673 -20.571 -17.162 1.00 63.06 121 TYR A O 1
ATOM 994 N N . ASP A 1 122 ? 6.589 -19.418 -17.018 1.00 77.69 122 ASP A N 1
ATOM 995 C CA . ASP A 1 122 ? 5.950 -18.091 -16.995 1.00 77.69 122 ASP A CA 1
ATOM 996 C C . ASP A 1 122 ? 6.086 -17.318 -18.313 1.00 77.69 122 ASP A C 1
ATOM 998 O O . ASP A 1 122 ? 7.115 -17.362 -18.986 1.00 77.69 122 ASP A O 1
ATOM 1002 N N . SER A 1 123 ? 5.061 -16.532 -18.664 1.00 88.62 123 SER A N 1
ATOM 1003 C CA . SER A 1 123 ? 5.123 -15.602 -19.806 1.00 88.62 123 SER A CA 1
ATOM 1004 C C . SER A 1 123 ? 6.227 -14.547 -19.632 1.00 88.62 123 SER A C 1
ATOM 1006 O O . SER A 1 123 ? 6.498 -14.105 -18.514 1.00 88.62 123 SER A O 1
ATOM 1008 N N . LEU A 1 124 ? 6.812 -14.071 -20.738 1.00 88.00 124 LEU A N 1
ATOM 1009 C CA . LEU A 1 124 ? 7.824 -13.005 -20.720 1.00 88.00 124 LEU A CA 1
ATOM 1010 C C . LEU A 1 124 ? 7.326 -11.754 -19.976 1.00 88.00 124 LEU A C 1
ATOM 1012 O O . LEU A 1 124 ? 8.037 -11.194 -19.150 1.00 88.00 124 LEU A O 1
ATOM 1016 N N . GLN A 1 125 ? 6.074 -11.355 -20.206 1.00 92.19 125 GLN A N 1
ATOM 1017 C CA . GLN A 1 125 ? 5.455 -10.200 -19.554 1.00 92.19 125 GLN A CA 1
ATOM 1018 C C . GLN A 1 125 ? 5.368 -10.383 -18.037 1.00 92.19 125 GLN A C 1
ATOM 1020 O O . GLN A 1 125 ? 5.562 -9.424 -17.293 1.00 92.19 125 GLN A O 1
ATOM 1025 N N . ARG A 1 126 ? 5.106 -11.610 -17.564 1.00 92.31 126 ARG A N 1
ATOM 1026 C CA . ARG A 1 126 ? 5.105 -11.915 -16.130 1.00 92.31 126 ARG A CA 1
ATOM 1027 C C . ARG A 1 126 ? 6.502 -11.750 -15.536 1.00 92.31 126 ARG A C 1
ATOM 1029 O O . ARG A 1 126 ? 6.631 -11.042 -14.542 1.00 92.31 126 ARG A O 1
ATOM 1036 N N . ARG A 1 127 ? 7.531 -12.294 -16.194 1.00 90.56 127 ARG A N 1
ATOM 1037 C CA . ARG A 1 127 ? 8.930 -12.136 -15.759 1.00 90.56 127 ARG A CA 1
ATOM 1038 C C . ARG A 1 127 ? 9.360 -10.670 -15.728 1.00 90.56 127 ARG A C 1
ATOM 1040 O O . ARG A 1 127 ? 9.983 -10.239 -14.763 1.00 90.56 127 ARG A O 1
ATOM 1047 N N . ILE A 1 128 ? 8.956 -9.878 -16.723 1.00 93.75 128 ILE A N 1
ATOM 1048 C CA . ILE A 1 128 ? 9.185 -8.425 -16.748 1.00 93.75 128 ILE A CA 1
ATOM 1049 C C . ILE A 1 128 ? 8.499 -7.742 -15.558 1.00 93.75 128 ILE A C 1
ATOM 1051 O O . ILE A 1 128 ? 9.122 -6.926 -14.882 1.00 93.75 128 ILE A O 1
ATOM 1055 N N . CYS A 1 129 ? 7.233 -8.068 -15.277 1.00 94.88 129 CYS A N 1
ATOM 1056 C CA . CYS A 1 129 ? 6.513 -7.519 -14.126 1.00 94.88 129 CYS A CA 1
ATOM 1057 C C . CYS A 1 129 ? 7.213 -7.849 -12.805 1.00 94.88 129 CYS A C 1
ATOM 1059 O O . CYS A 1 129 ? 7.381 -6.960 -11.970 1.00 94.88 129 CYS A O 1
ATOM 1061 N N . ASP A 1 130 ? 7.633 -9.101 -12.622 1.00 93.06 130 ASP A N 1
ATOM 1062 C CA . ASP A 1 130 ? 8.315 -9.538 -11.406 1.00 93.06 130 ASP A CA 1
ATOM 1063 C C . ASP A 1 130 ? 9.673 -8.833 -11.264 1.00 93.06 130 ASP A C 1
ATOM 1065 O O . ASP A 1 130 ? 9.956 -8.269 -10.204 1.00 93.06 130 ASP A O 1
ATOM 1069 N N . TYR A 1 131 ? 10.441 -8.726 -12.354 1.00 93.75 131 TYR A N 1
ATOM 1070 C CA . TYR A 1 131 ? 11.702 -7.984 -12.393 1.00 93.75 131 TYR A CA 1
ATOM 1071 C C . TYR A 1 131 ? 11.526 -6.501 -12.035 1.00 93.75 131 TYR A C 1
ATOM 1073 O O . TYR A 1 131 ? 12.197 -6.007 -11.129 1.00 93.75 131 TYR A O 1
ATOM 1081 N N . ILE A 1 132 ? 10.580 -5.802 -12.675 1.00 96.00 132 ILE A N 1
ATOM 1082 C CA . ILE A 1 132 ? 10.284 -4.387 -12.393 1.00 96.00 132 ILE A CA 1
ATOM 1083 C C . ILE A 1 132 ? 9.809 -4.207 -10.945 1.00 96.00 132 ILE A C 1
ATOM 1085 O O . ILE A 1 132 ? 10.234 -3.270 -10.271 1.00 96.00 132 ILE A O 1
ATOM 1089 N N . SER A 1 133 ? 8.959 -5.105 -10.436 1.00 96.19 133 SER A N 1
ATOM 1090 C CA . SER A 1 133 ? 8.450 -5.031 -9.059 1.00 96.19 133 SER A CA 1
ATOM 1091 C C . SER A 1 133 ? 9.529 -5.264 -7.994 1.00 96.19 133 SER A C 1
ATOM 1093 O O . SER A 1 133 ? 9.394 -4.779 -6.871 1.00 96.19 133 SER A O 1
ATOM 1095 N N . GLY A 1 134 ? 10.606 -5.973 -8.353 1.00 95.38 134 GLY A N 1
ATOM 1096 C CA . GLY A 1 134 ? 11.783 -6.188 -7.511 1.00 95.38 134 GLY A CA 1
ATOM 1097 C C . GLY A 1 134 ? 12.764 -5.012 -7.497 1.00 95.38 134 GLY A C 1
ATOM 1098 O O . GLY A 1 134 ? 13.686 -4.993 -6.677 1.00 95.38 134 GLY A O 1
ATOM 1099 N N . MET A 1 135 ? 12.588 -4.018 -8.373 1.00 95.94 135 MET A N 1
ATOM 1100 C CA . MET A 1 135 ? 13.465 -2.853 -8.430 1.00 95.94 135 MET A CA 1
ATOM 1101 C C . MET A 1 135 ? 13.243 -1.917 -7.240 1.00 95.94 135 MET A C 1
ATOM 1103 O O . MET A 1 135 ? 12.126 -1.674 -6.791 1.00 95.94 135 MET A O 1
ATOM 1107 N N . THR A 1 136 ? 14.325 -1.294 -6.773 1.00 97.12 136 THR A N 1
ATOM 1108 C CA . THR A 1 136 ? 14.208 -0.116 -5.902 1.00 97.12 136 THR A CA 1
ATOM 1109 C C . THR A 1 136 ? 13.913 1.131 -6.736 1.00 97.12 136 THR A C 1
ATOM 1111 O O . THR A 1 136 ? 14.366 1.218 -7.876 1.00 97.12 136 THR A O 1
ATOM 1114 N N . ASP A 1 137 ? 13.263 2.145 -6.154 1.00 95.62 137 ASP A N 1
ATOM 1115 C CA . ASP A 1 137 ? 12.981 3.421 -6.838 1.00 95.62 137 ASP A CA 1
ATOM 1116 C C . ASP A 1 137 ? 14.221 4.017 -7.523 1.00 95.62 137 ASP A C 1
ATOM 1118 O O . ASP A 1 137 ? 14.162 4.467 -8.666 1.00 95.62 137 ASP A O 1
ATOM 1122 N N . ARG A 1 138 ? 15.370 4.003 -6.829 1.00 95.44 138 ARG A N 1
ATOM 1123 C CA . ARG A 1 138 ? 16.637 4.522 -7.366 1.00 95.44 138 ARG A CA 1
ATOM 1124 C C . ARG A 1 138 ? 17.106 3.726 -8.579 1.00 95.44 138 ARG A C 1
ATOM 1126 O O . ARG A 1 138 ? 17.564 4.329 -9.544 1.00 95.44 138 ARG A O 1
ATOM 1133 N N . TYR A 1 139 ? 16.988 2.403 -8.515 1.00 95.38 139 TYR A N 1
ATOM 1134 C CA . TYR A 1 139 ? 17.385 1.525 -9.605 1.00 95.38 139 TYR A CA 1
ATOM 1135 C C . TYR A 1 139 ? 16.461 1.693 -10.816 1.00 95.38 139 TYR A C 1
ATOM 1137 O O . TYR A 1 139 ? 16.957 1.986 -11.894 1.00 95.38 139 TYR A O 1
ATOM 1145 N N . ALA A 1 140 ? 15.138 1.658 -10.629 1.00 96.25 140 ALA A N 1
ATOM 1146 C CA . ALA A 1 140 ? 14.173 1.841 -11.717 1.00 96.25 140 ALA A CA 1
ATOM 1147 C C . ALA A 1 140 ? 14.360 3.183 -12.446 1.00 96.25 140 ALA A C 1
ATOM 1149 O O . ALA A 1 140 ? 14.357 3.238 -13.673 1.00 96.25 140 ALA A O 1
ATOM 1150 N N . ILE A 1 141 ? 14.583 4.272 -11.700 1.00 94.62 141 ILE A N 1
ATOM 1151 C CA . ILE A 1 141 ? 14.859 5.591 -12.290 1.00 94.62 141 ILE A CA 1
ATOM 1152 C C . ILE A 1 141 ? 16.175 5.582 -13.079 1.00 94.62 141 ILE A C 1
ATOM 1154 O O . ILE A 1 141 ? 16.234 6.174 -14.155 1.00 94.62 141 ILE A O 1
ATOM 1158 N N . SER A 1 142 ? 17.225 4.948 -12.549 1.00 94.19 142 SER A N 1
ATOM 1159 C CA . SER A 1 142 ? 18.513 4.834 -13.241 1.00 94.19 142 SER A CA 1
ATOM 1160 C C . SER A 1 142 ? 18.389 4.021 -14.526 1.00 94.19 142 SER A C 1
ATOM 1162 O O . SER A 1 142 ? 18.908 4.435 -15.554 1.00 94.19 142 SER A O 1
ATOM 1164 N N . GLU A 1 143 ? 17.688 2.894 -14.476 1.00 94.06 143 GLU A N 1
ATOM 1165 C CA . GLU A 1 143 ? 17.495 2.006 -15.619 1.00 94.06 143 GLU A CA 1
ATOM 1166 C C . GLU A 1 143 ? 16.683 2.697 -16.720 1.00 94.06 143 GLU A C 1
ATOM 1168 O O . GLU A 1 143 ? 17.064 2.705 -17.888 1.00 94.06 143 GLU A O 1
ATOM 1173 N N . TYR A 1 144 ? 15.612 3.395 -16.334 1.00 94.88 144 TYR A N 1
ATOM 1174 C CA . TYR A 1 144 ? 14.816 4.190 -17.264 1.00 94.88 144 TYR A CA 1
ATOM 1175 C C . TYR A 1 144 ? 15.649 5.299 -17.921 1.00 94.88 144 TYR A C 1
ATOM 1177 O O . TYR A 1 144 ? 15.511 5.564 -19.113 1.00 94.88 144 TYR A O 1
ATOM 1185 N N . LYS A 1 145 ? 16.534 5.957 -17.163 1.00 93.31 145 LYS A N 1
ATOM 1186 C CA . LYS A 1 145 ? 17.434 6.978 -17.710 1.00 93.31 145 LYS A CA 1
ATOM 1187 C C . LYS A 1 145 ? 18.403 6.401 -18.733 1.00 93.31 145 LYS A C 1
ATOM 1189 O O . LYS A 1 145 ? 18.497 6.983 -19.805 1.00 93.31 145 LYS A O 1
ATOM 1194 N N . LYS A 1 146 ? 19.046 5.264 -18.448 1.00 90.88 146 LYS A N 1
ATOM 1195 C CA . LYS A 1 146 ? 19.942 4.588 -19.403 1.00 90.88 146 LYS A CA 1
ATOM 1196 C C . LYS A 1 146 ? 19.243 4.289 -20.731 1.00 90.88 146 LYS A C 1
ATOM 1198 O O . LYS A 1 146 ? 19.784 4.566 -21.792 1.00 90.88 146 LYS A O 1
ATOM 1203 N N . LEU A 1 147 ? 17.996 3.819 -20.671 1.00 90.69 147 LEU A N 1
ATOM 1204 C CA . LEU A 1 147 ? 17.220 3.478 -21.867 1.00 90.69 147 LEU A CA 1
ATOM 1205 C C . LEU A 1 147 ? 16.735 4.693 -22.674 1.00 90.69 147 LEU A C 1
ATOM 1207 O O . LEU A 1 147 ? 16.599 4.601 -23.892 1.00 90.69 147 LEU A O 1
ATOM 1211 N N . TYR A 1 148 ? 16.435 5.819 -22.018 1.00 89.19 148 TYR A N 1
ATOM 1212 C CA . TYR A 1 148 ? 15.734 6.949 -22.650 1.00 89.19 148 TYR A CA 1
ATOM 1213 C C . TYR A 1 148 ? 16.512 8.275 -22.664 1.00 89.19 148 TYR A C 1
ATOM 1215 O O . TYR A 1 148 ? 16.009 9.266 -23.193 1.00 89.19 148 TYR A O 1
ATOM 1223 N N . SER A 1 149 ? 17.714 8.333 -22.086 1.00 85.50 149 SER A N 1
ATOM 1224 C CA . SER A 1 149 ? 18.561 9.534 -22.031 1.00 85.50 149 SER A CA 1
ATOM 1225 C C . SER A 1 149 ? 19.925 9.256 -22.673 1.00 85.50 149 SER A C 1
ATOM 1227 O O . SER A 1 149 ? 20.837 8.803 -21.983 1.00 85.50 149 SER A O 1
ATOM 1229 N N . PRO A 1 150 ? 20.101 9.543 -23.975 1.00 64.69 150 PRO A N 1
ATOM 1230 C CA . PRO A 1 150 ? 21.391 9.373 -24.637 1.00 64.69 150 PRO A CA 1
ATOM 1231 C C . PRO A 1 150 ? 22.416 10.348 -24.032 1.00 64.69 150 PRO A C 1
ATOM 1233 O O . PRO A 1 150 ? 22.338 11.554 -24.266 1.00 64.69 150 PRO A O 1
ATOM 1236 N N . GLY A 1 151 ? 23.346 9.838 -23.213 1.00 63.59 151 GLY A N 1
ATOM 1237 C CA . GLY A 1 151 ? 24.444 10.622 -22.627 1.00 63.59 151 GLY A CA 1
ATOM 1238 C C . GLY A 1 151 ? 24.816 10.323 -21.166 1.00 63.59 151 GLY A C 1
ATOM 1239 O O . GLY A 1 151 ? 25.825 10.848 -20.701 1.00 63.59 151 GLY A O 1
ATOM 1240 N N . GLU A 1 152 ? 24.058 9.504 -20.428 1.00 56.44 152 GLU A N 1
ATOM 1241 C CA . GLU A 1 152 ? 24.544 8.916 -19.166 1.00 56.44 152 GLU A CA 1
ATOM 1242 C C . GLU A 1 152 ? 25.226 7.580 -19.516 1.00 56.44 152 GLU A C 1
ATOM 1244 O O . GLU A 1 152 ? 24.560 6.683 -20.016 1.00 56.44 152 GLU A O 1
ATOM 1249 N N . ASN A 1 153 ? 26.554 7.504 -19.338 1.00 50.81 153 ASN A N 1
ATOM 1250 C CA . ASN A 1 153 ? 27.409 6.372 -19.732 1.00 50.81 153 ASN A CA 1
ATOM 1251 C C . ASN A 1 153 ? 26.816 5.001 -19.357 1.00 50.81 153 ASN A C 1
ATOM 1253 O O . ASN A 1 153 ? 26.434 4.796 -18.199 1.00 50.81 153 ASN A O 1
ATOM 1257 N N . ASP A 1 154 ? 26.827 4.083 -20.327 1.00 51.31 154 ASP A N 1
ATOM 1258 C CA . ASP A 1 154 ? 26.768 2.636 -20.089 1.00 51.31 154 ASP A CA 1
ATOM 1259 C C . ASP A 1 154 ? 27.985 2.155 -19.282 1.00 51.31 154 ASP A C 1
ATOM 1261 O O . ASP A 1 154 ? 29.114 2.639 -19.549 1.00 51.31 154 ASP A O 1
#

Sequence (154 aa):
EKDLDLKYKNLDFKLKKYQVVRQIINDLISDFRKTTLKNLKASKIQSVDDVRCAKKRMAGFSALMSKKNGELKKFLHKNLYNHRKVKRMEFKSEMCLTGLFNAFTSNSALLPETVERDGDYDSLQRRICDYISGMTDRYAISEYKKLYSPGEND

Radius of gyration: 24.19 Å; chains: 1; bounding box: 46×47×55 Å

pLDDT: mean 90.07, std 10.8, range [50.69, 98.31]

Foldseek 3Di:
DVVLCVVCVPDDPVVSVVVVVVVLVVVQVVQQVVQLVVLCVVQVPDDPVSCVPDPDHSGDGDPVNVVVVVVVVVVCCVPPCPPPVNVVVVVVVVVLLVQQLVVCVVPVVLDPPVLSPPPPDDDNSVSSVVVSVPDDPVRSVVSSCVVPPPPDDD

Secondary structure (DSSP, 8-state):
-HHHHHHTTTS-HHHHHHHHHHHHHHHHHHHHHHHHHHHHHHTT--SHHHHHH-SS-SS---HHHHHHHHHHHHHHIIIIITSHHHHHHHHHHHHHHHHHHHHHHH-GGGS-HHHHH-TTSS-HHHHHHHHHHT--HHHHHHHHHHHH-TTS--